Protein AF-A0A9N9KE98-F1 (afdb_monomer)

Organism: NCBI:txid1348616

Foldseek 3Di:
DCLVPLDDDPPPPVVPDDPFDWPDAQADPVNVVVSCVVSVVQQQWKFAQRTITGHDDPDPVVVVVVVVVVVVVCVVCVPFPFDWPAQQWADEDRIIGRHRTDTDGPPDDDADSNHDYDPDD

Radius of gyration: 15.86 Å; Cα contacts (8 Å, |Δi|>4): 163; chains: 1; bounding box: 31×33×40 Å

Nearest PDB structures (foldseek):
  3ot2-assembly1_B  TM=7.289E-01  e=9.518E-03  Trichormus variabilis ATCC 29413

Sequence (121 aa):
LWWIQGNIHPKAHWDEASLPYLLKSDVDWEKYTERTDFFNVHGNWEWIDGNVCVYELPLGPHGTCSRAIERLISSKDPEMMLVSLGDSRTRVGGRGKEADESFVPFDKPEINSNGREGPNS

Structure (mmCIF, N/CA/C/O backbone):
data_AF-A0A9N9KE98-F1
#
_entry.id   AF-A0A9N9KE98-F1
#
loop_
_atom_site.group_PDB
_atom_site.id
_atom_site.type_symbol
_atom_site.label_atom_id
_atom_site.label_alt_id
_atom_site.label_comp_id
_atom_site.label_asym_id
_atom_site.label_entity_id
_atom_site.label_seq_id
_atom_site.pdbx_PDB_ins_code
_atom_site.Cartn_x
_atom_site.Cartn_y
_atom_site.Cartn_z
_atom_site.occupancy
_atom_site.B_iso_or_equiv
_atom_site.auth_seq_id
_atom_site.auth_comp_id
_atom_site.auth_asym_id
_atom_site.auth_atom_id
_atom_site.pdbx_PDB_model_num
ATOM 1 N N . LEU A 1 1 ? -4.692 -4.358 13.871 1.00 74.31 1 LEU A N 1
ATOM 2 C CA . LEU A 1 1 ? -3.389 -4.280 14.580 1.00 74.31 1 LEU A CA 1
ATOM 3 C C . LEU A 1 1 ? -2.335 -3.587 13.725 1.00 74.31 1 LEU A C 1
ATOM 5 O O . LEU A 1 1 ? -1.811 -2.584 14.186 1.00 74.31 1 LEU A O 1
ATOM 9 N N . TRP A 1 2 ? -2.113 -4.013 12.476 1.00 85.25 2 TRP A N 1
ATOM 10 C CA . TRP A 1 2 ? -1.077 -3.438 11.604 1.00 85.25 2 TRP A CA 1
ATOM 11 C C . TRP A 1 2 ? -1.201 -1.921 11.387 1.00 85.25 2 TRP A C 1
ATOM 13 O O . TRP A 1 2 ? -0.244 -1.208 11.659 1.00 85.25 2 TRP A O 1
ATOM 23 N N . TRP A 1 3 ? -2.395 -1.397 11.074 1.00 86.88 3 TRP A N 1
ATOM 24 C CA . TRP A 1 3 ? -2.616 0.058 10.974 1.00 86.88 3 TRP A CA 1
ATOM 25 C C . TRP A 1 3 ? -2.136 0.833 12.213 1.00 86.88 3 TRP A C 1
ATOM 27 O O . TRP A 1 3 ? -1.630 1.939 12.086 1.00 86.88 3 TRP A O 1
ATOM 37 N N . ILE A 1 4 ? -2.308 0.270 13.416 1.00 86.50 4 ILE A N 1
ATOM 38 C CA . ILE A 1 4 ? -2.003 0.924 14.700 1.00 86.50 4 ILE A CA 1
ATOM 39 C C . ILE A 1 4 ? -0.537 0.730 15.106 1.00 86.50 4 ILE A C 1
ATOM 41 O O . ILE A 1 4 ? 0.035 1.623 15.719 1.00 86.50 4 ILE A O 1
ATOM 45 N N . GLN A 1 5 ? 0.042 -0.434 14.813 1.00 84.88 5 GLN A N 1
ATOM 46 C CA . GLN A 1 5 ? 1.344 -0.859 15.337 1.00 84.88 5 GLN A CA 1
ATOM 47 C C . GLN A 1 5 ? 2.473 -0.828 14.300 1.00 84.88 5 GLN A C 1
ATOM 49 O O . GLN A 1 5 ? 3.614 -1.101 14.663 1.00 84.88 5 GLN A O 1
ATOM 54 N N . GLY A 1 6 ? 2.165 -0.602 13.020 1.00 82.88 6 GLY A N 1
ATOM 55 C CA . GLY A 1 6 ? 3.135 -0.650 11.919 1.00 82.88 6 GLY A CA 1
ATOM 56 C C . GLY A 1 6 ? 3.642 -2.042 11.558 1.00 82.88 6 GLY A C 1
ATOM 57 O O . GLY A 1 6 ? 4.304 -2.204 10.546 1.00 82.88 6 GLY A O 1
ATOM 58 N N . ASN A 1 7 ? 3.288 -3.063 12.342 1.00 82.00 7 ASN A N 1
ATOM 59 C CA . ASN A 1 7 ? 3.803 -4.416 12.188 1.00 82.00 7 ASN A CA 1
ATOM 60 C C . ASN A 1 7 ? 2.684 -5.433 11.950 1.00 82.00 7 ASN A C 1
ATOM 62 O O . ASN A 1 7 ? 1.601 -5.360 12.547 1.00 82.00 7 ASN A O 1
ATOM 66 N N . ILE A 1 8 ? 2.990 -6.422 11.112 1.00 77.56 8 ILE A N 1
ATOM 67 C CA . ILE A 1 8 ? 2.171 -7.615 10.905 1.00 77.56 8 ILE A CA 1
ATOM 68 C C . ILE A 1 8 ? 2.155 -8.398 12.218 1.00 77.56 8 ILE A C 1
ATOM 70 O O . ILE A 1 8 ? 3.176 -8.906 12.676 1.00 77.56 8 ILE A O 1
ATOM 74 N N . HIS A 1 9 ? 0.995 -8.473 12.867 1.00 70.94 9 HIS A N 1
ATOM 75 C CA . HIS A 1 9 ? 0.898 -9.184 14.135 1.00 70.94 9 HIS A CA 1
ATOM 76 C C . HIS A 1 9 ? 0.972 -10.708 13.896 1.00 70.94 9 HIS A C 1
ATOM 78 O O . HIS A 1 9 ? 0.151 -11.209 13.133 1.00 70.94 9 HIS A O 1
ATOM 84 N N . PRO A 1 10 ? 1.842 -11.475 14.585 1.00 67.31 10 PRO A N 1
ATOM 85 C CA . PRO A 1 10 ? 2.007 -12.919 14.346 1.00 67.31 10 PRO A CA 1
ATOM 86 C C . PRO A 1 10 ? 0.757 -13.766 14.620 1.00 67.31 10 PRO A C 1
ATOM 88 O O . PRO A 1 10 ? 0.653 -14.891 14.157 1.00 67.31 10 PRO A O 1
ATOM 91 N N . LYS A 1 11 ? -0.181 -13.238 15.418 1.00 67.31 11 LYS A N 1
ATOM 92 C CA . LYS A 1 11 ? -1.482 -13.883 15.697 1.00 67.31 11 LYS A CA 1
ATOM 93 C C . LYS A 1 11 ? -2.600 -13.465 14.740 1.00 67.31 11 LYS A C 1
ATOM 95 O O . LYS A 1 11 ? -3.739 -13.866 14.936 1.00 67.31 11 LYS A O 1
ATOM 100 N N . ALA A 1 12 ? -2.321 -12.569 13.800 1.00 66.38 12 ALA A N 1
ATOM 101 C CA . ALA A 1 12 ? -3.251 -12.327 12.714 1.00 66.38 12 ALA A CA 1
ATOM 102 C C . ALA A 1 12 ? -2.970 -13.421 11.681 1.00 66.38 12 ALA A C 1
ATOM 104 O O . ALA A 1 12 ? -1.849 -13.529 11.194 1.00 66.38 12 ALA A O 1
ATOM 105 N N . HIS A 1 13 ? -3.961 -14.279 11.457 1.00 72.38 13 HIS A N 1
ATOM 106 C CA . HIS A 1 13 ? -3.928 -15.410 10.530 1.00 72.38 13 HIS A CA 1
ATOM 107 C C . HIS A 1 13 ? -3.894 -14.895 9.081 1.00 72.38 13 HIS A C 1
ATOM 109 O O . HIS A 1 13 ? -4.879 -14.956 8.352 1.00 72.38 13 HIS A O 1
ATOM 115 N N . TRP A 1 14 ? -2.788 -14.250 8.700 1.00 76.31 14 TRP A N 1
ATOM 116 C CA . TRP A 1 14 ? -2.615 -13.604 7.396 1.00 76.31 14 TRP A CA 1
ATOM 117 C C . TRP A 1 14 ? -2.533 -14.608 6.247 1.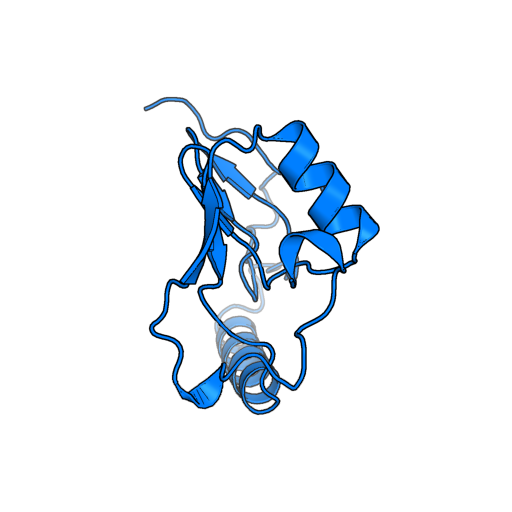00 76.31 14 TRP A C 1
ATOM 119 O O . TRP A 1 14 ? -2.865 -14.267 5.120 1.00 76.31 14 TRP A O 1
ATOM 129 N N . ASP A 1 15 ? -2.145 -15.841 6.549 1.00 73.25 15 ASP A N 1
ATOM 130 C CA . ASP A 1 15 ? -2.221 -17.003 5.668 1.00 73.25 15 ASP A CA 1
ATOM 131 C C . ASP A 1 15 ? -3.662 -17.381 5.287 1.00 73.25 15 ASP A C 1
ATOM 133 O O . ASP A 1 15 ? -3.885 -17.962 4.227 1.00 73.25 15 ASP A O 1
ATOM 137 N N . GLU A 1 16 ? -4.644 -16.999 6.106 1.00 76.56 16 GLU A N 1
ATOM 138 C CA . GLU A 1 16 ? -6.075 -17.213 5.858 1.00 76.56 16 GLU A CA 1
ATOM 139 C C . GLU A 1 16 ? -6.782 -15.945 5.334 1.00 76.56 16 GLU A C 1
ATOM 141 O O . GLU A 1 16 ? -7.970 -15.973 4.996 1.00 76.56 16 GLU A O 1
ATOM 146 N N . ALA A 1 17 ? -6.078 -14.810 5.270 1.00 76.44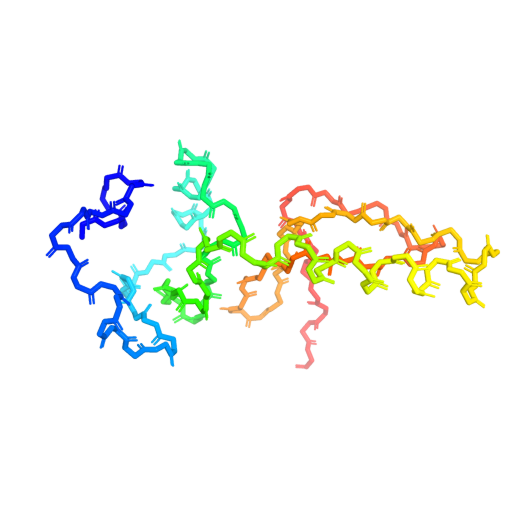 17 ALA A N 1
ATOM 147 C CA . ALA A 1 17 ? -6.663 -13.538 4.869 1.00 76.44 17 ALA A CA 1
ATOM 148 C C . ALA A 1 17 ? -6.958 -13.504 3.362 1.00 76.44 17 ALA A C 1
ATOM 150 O O . ALA A 1 17 ? -6.110 -13.806 2.525 1.00 76.44 17 ALA A O 1
ATOM 151 N N . SER A 1 18 ? -8.167 -13.067 3.003 1.00 81.19 18 SER A N 1
ATOM 152 C CA . SER A 1 18 ? -8.520 -12.778 1.609 1.00 81.19 18 SER A CA 1
ATOM 153 C C . SER A 1 18 ? -8.065 -11.366 1.235 1.00 81.19 18 SER A C 1
ATOM 155 O O . SER A 1 18 ? -8.405 -10.407 1.930 1.00 81.19 18 SER A O 1
ATOM 157 N N . LEU A 1 19 ? -7.305 -11.244 0.144 1.00 83.12 19 LEU A N 1
ATOM 158 C CA . LEU A 1 19 ? -6.832 -9.963 -0.387 1.00 83.12 19 LEU A CA 1
ATOM 159 C C . LEU A 1 19 ? -7.784 -9.438 -1.489 1.00 83.12 19 LEU A C 1
ATOM 161 O O . LEU A 1 19 ? -8.332 -10.249 -2.241 1.00 83.12 19 LEU A O 1
ATOM 165 N N . PRO A 1 20 ? -7.984 -8.109 -1.615 1.00 84.81 20 PRO A N 1
ATOM 166 C CA . PRO A 1 20 ? -7.407 -7.065 -0.771 1.00 84.81 20 PRO A CA 1
ATOM 167 C C . PRO A 1 20 ? -8.020 -7.027 0.633 1.00 84.81 20 PRO A C 1
ATOM 169 O O . PRO A 1 20 ? -9.239 -7.060 0.801 1.00 84.81 20 PRO A O 1
ATOM 172 N N . TYR A 1 21 ? -7.164 -6.921 1.648 1.00 86.88 21 TYR A N 1
ATOM 173 C CA . TYR A 1 21 ? -7.586 -6.861 3.043 1.00 86.88 21 TYR A CA 1
ATOM 174 C C . TYR A 1 21 ? -7.758 -5.406 3.482 1.00 86.88 21 TYR A C 1
ATOM 176 O O . TYR A 1 21 ? -6.800 -4.630 3.469 1.00 86.88 21 TYR A O 1
ATOM 184 N N . LEU A 1 22 ? -8.964 -5.034 3.918 1.00 89.50 22 LEU A N 1
ATOM 185 C CA . LEU A 1 22 ? -9.241 -3.699 4.448 1.00 89.50 22 LEU A CA 1
ATOM 186 C C . LEU A 1 22 ? -8.586 -3.522 5.828 1.00 89.50 22 LEU A C 1
ATOM 188 O O . LEU A 1 22 ? -9.014 -4.111 6.822 1.00 89.50 22 LEU A O 1
ATOM 192 N N . LEU A 1 23 ? -7.567 -2.667 5.910 1.00 88.94 23 LEU A N 1
ATOM 193 C CA . LEU A 1 23 ? -6.899 -2.319 7.167 1.00 88.94 23 LEU A CA 1
ATOM 194 C C . LEU A 1 23 ? -7.658 -1.261 7.958 1.00 88.94 23 LEU A C 1
ATOM 196 O O . LEU A 1 23 ? -7.723 -1.340 9.191 1.00 88.94 23 LEU A O 1
ATOM 200 N N . LYS A 1 24 ? -8.164 -0.236 7.264 1.00 92.44 24 LYS A N 1
ATOM 201 C CA . LYS A 1 24 ? -8.840 0.904 7.883 1.00 92.44 24 LYS A CA 1
ATOM 202 C C . LYS A 1 24 ? -9.675 1.681 6.859 1.00 92.44 24 LYS A C 1
ATOM 204 O O . LYS A 1 24 ? -9.198 1.922 5.761 1.00 92.44 24 LYS A O 1
ATOM 209 N N . SER A 1 25 ? -10.874 2.110 7.249 1.00 94.31 25 SER A N 1
ATOM 210 C CA . SER A 1 25 ? -11.704 3.074 6.512 1.00 94.31 25 SER A CA 1
ATOM 211 C C . SER A 1 25 ? -11.599 4.484 7.099 1.00 94.31 25 SER A C 1
ATOM 213 O O . SER A 1 25 ? -11.140 4.655 8.238 1.00 94.31 25 SER A O 1
ATOM 215 N N . ASP A 1 26 ? -12.087 5.466 6.340 1.00 93.75 26 ASP A N 1
ATOM 216 C CA . ASP A 1 26 ? -12.216 6.873 6.743 1.00 93.75 26 ASP A CA 1
ATOM 217 C C . ASP A 1 26 ? -10.863 7.506 7.099 1.00 93.75 26 ASP A C 1
ATOM 219 O O . ASP A 1 26 ? -10.680 8.151 8.136 1.00 93.75 26 ASP A O 1
ATOM 223 N N . VAL A 1 27 ? -9.877 7.248 6.243 1.00 92.62 27 VAL A N 1
ATOM 224 C CA . VAL A 1 27 ? -8.523 7.789 6.335 1.00 92.62 27 VAL A CA 1
ATOM 225 C C . VAL A 1 27 ? -8.350 8.806 5.220 1.00 92.62 27 VAL A C 1
ATOM 227 O O . VAL A 1 27 ? -8.448 8.459 4.045 1.00 92.62 27 VAL A O 1
ATOM 230 N N . ASP A 1 28 ? -8.096 10.059 5.577 1.00 91.94 28 ASP A N 1
ATOM 231 C CA . ASP A 1 28 ? -7.683 11.068 4.607 1.00 91.94 28 ASP A CA 1
ATOM 232 C C . ASP A 1 28 ? -6.260 10.801 4.087 1.00 91.94 28 ASP A C 1
ATOM 234 O O . ASP A 1 28 ? -5.488 10.018 4.648 1.00 91.94 28 ASP A O 1
ATOM 238 N N . TRP A 1 29 ? -5.925 11.450 2.976 1.00 86.50 29 TRP A N 1
ATOM 239 C CA . TRP A 1 29 ? -4.643 11.256 2.309 1.00 86.50 29 TRP A CA 1
ATOM 240 C C . TRP A 1 29 ? -3.444 11.617 3.193 1.00 86.50 29 TRP A C 1
ATOM 24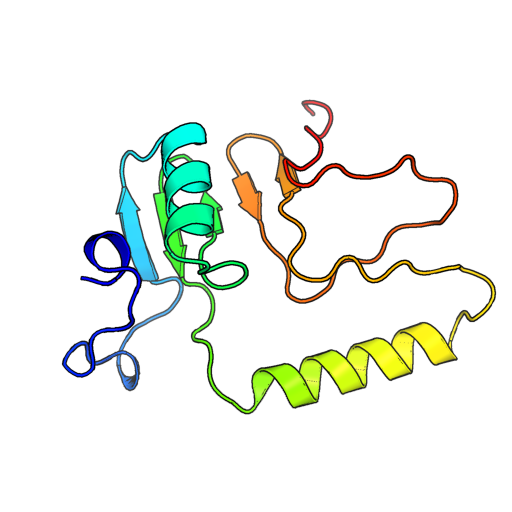2 O O . TRP A 1 29 ? -2.477 10.862 3.234 1.00 86.50 29 TRP A O 1
ATOM 252 N N . GLU A 1 30 ? -3.504 12.734 3.920 1.00 90.50 30 GLU A N 1
ATOM 253 C CA . GLU A 1 30 ? -2.385 13.208 4.744 1.00 90.50 30 GLU A CA 1
ATOM 254 C C . GLU A 1 30 ? -2.060 12.194 5.842 1.00 90.50 30 GLU A C 1
ATOM 256 O O . GLU A 1 30 ? -0.924 11.734 5.966 1.00 90.50 30 GLU A O 1
ATOM 261 N N . LYS A 1 31 ? -3.082 11.724 6.555 1.00 92.44 31 LYS A N 1
ATOM 262 C CA . LYS A 1 31 ? -2.945 10.714 7.602 1.00 92.44 31 LYS A CA 1
ATOM 263 C C . LYS A 1 31 ? -2.477 9.366 7.074 1.00 92.44 31 LYS A C 1
ATOM 265 O O . LYS A 1 31 ? -1.773 8.646 7.786 1.00 92.44 31 LYS A O 1
ATOM 270 N N . TYR A 1 32 ? -2.897 8.996 5.865 1.00 90.56 32 TYR A N 1
ATOM 271 C CA . TYR A 1 32 ? -2.342 7.834 5.183 1.00 90.56 32 TYR A CA 1
ATOM 272 C C . TYR A 1 32 ? -0.835 8.021 4.989 1.00 90.56 32 TYR A C 1
ATOM 274 O O . TYR A 1 32 ? -0.080 7.207 5.519 1.00 90.56 32 TYR A O 1
ATOM 282 N N . THR A 1 33 ? -0.415 9.122 4.348 1.00 87.75 33 THR A N 1
ATOM 283 C CA . THR A 1 33 ? 0.998 9.396 4.040 1.00 87.75 33 THR A CA 1
ATOM 284 C C . THR A 1 33 ? 1.880 9.451 5.283 1.00 87.75 33 THR A C 1
ATOM 286 O O . THR A 1 33 ? 2.898 8.764 5.342 1.00 87.75 33 THR A O 1
ATOM 289 N N . GLU A 1 34 ? 1.450 10.173 6.321 1.00 91.62 34 GLU A N 1
ATOM 290 C CA . GLU A 1 34 ? 2.176 10.271 7.587 1.00 91.62 34 GLU A CA 1
ATOM 291 C C . GLU A 1 34 ? 2.394 8.897 8.221 1.00 91.62 34 GLU A C 1
ATOM 293 O O . GLU A 1 34 ? 3.469 8.620 8.750 1.00 91.62 34 GLU A O 1
ATOM 298 N N . ARG A 1 35 ? 1.388 8.013 8.179 1.00 90.25 35 ARG A N 1
ATOM 299 C CA . ARG A 1 35 ? 1.509 6.682 8.783 1.00 90.25 35 ARG A CA 1
ATOM 300 C C . ARG A 1 35 ? 2.357 5.729 7.972 1.00 90.25 35 ARG A C 1
ATOM 302 O O . ARG A 1 35 ? 3.110 4.966 8.577 1.00 90.25 35 ARG A O 1
ATOM 309 N N . THR A 1 36 ? 2.215 5.735 6.652 1.00 86.94 36 THR A N 1
ATOM 310 C CA . THR A 1 36 ? 3.056 4.914 5.778 1.00 86.94 36 THR A CA 1
ATOM 311 C C . THR A 1 36 ? 4.528 5.269 5.953 1.00 86.94 36 THR A C 1
ATOM 313 O O . THR A 1 36 ? 5.342 4.361 6.108 1.00 86.94 36 THR A O 1
ATOM 316 N N . ASP A 1 37 ? 4.837 6.564 6.070 1.00 87.00 37 ASP A N 1
ATOM 317 C CA . ASP A 1 37 ? 6.199 7.059 6.283 1.00 87.00 37 ASP A CA 1
ATOM 318 C C . ASP A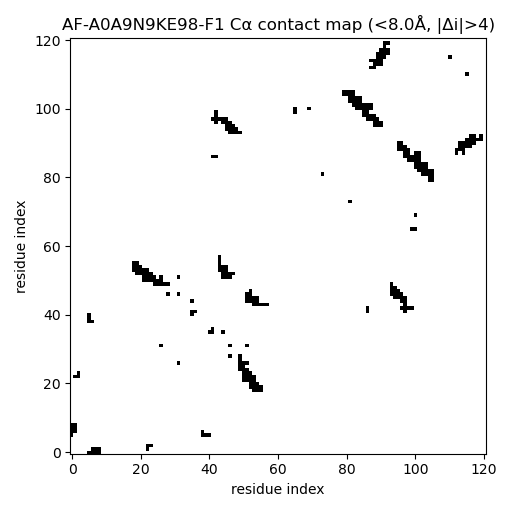 1 37 ? 6.682 6.739 7.707 1.00 87.00 37 ASP A C 1
ATOM 320 O O . ASP A 1 37 ? 7.779 6.219 7.900 1.00 87.00 37 ASP A O 1
ATOM 324 N N . PHE A 1 38 ? 5.841 6.975 8.724 1.00 89.00 38 PHE A N 1
ATOM 325 C CA . PHE A 1 38 ? 6.178 6.719 10.129 1.00 89.00 38 PHE A CA 1
ATOM 326 C C . PHE A 1 38 ? 6.502 5.246 10.404 1.00 89.00 38 PHE A C 1
ATOM 328 O O . PHE A 1 38 ? 7.419 4.943 11.167 1.00 89.00 38 PHE A O 1
ATOM 335 N N . PHE A 1 39 ? 5.744 4.326 9.806 1.00 85.75 39 PHE A N 1
ATOM 336 C CA . PHE A 1 39 ? 5.958 2.892 9.983 1.00 85.75 39 PHE A CA 1
ATOM 337 C C . PHE A 1 39 ? 6.889 2.274 8.937 1.00 85.75 39 PHE A C 1
ATOM 339 O O . PHE A 1 39 ? 7.223 1.099 9.075 1.00 85.75 39 PHE A O 1
ATOM 346 N N . ASN A 1 40 ? 7.321 3.041 7.930 1.00 84.31 40 ASN A N 1
ATOM 347 C CA . ASN A 1 40 ? 8.116 2.562 6.799 1.00 84.31 40 ASN A CA 1
ATOM 348 C C . ASN A 1 40 ? 7.509 1.300 6.152 1.00 84.31 40 ASN A C 1
ATOM 350 O O . ASN A 1 40 ? 8.187 0.300 5.927 1.00 84.31 40 ASN A O 1
ATOM 354 N N . VAL A 1 41 ? 6.197 1.337 5.906 1.00 80.38 41 VAL A N 1
ATOM 355 C CA . VAL A 1 41 ? 5.415 0.226 5.323 1.00 80.38 41 VAL A CA 1
ATOM 356 C C . VAL A 1 41 ? 5.142 0.446 3.837 1.00 80.38 41 VAL A C 1
ATOM 358 O O . VAL A 1 41 ? 4.134 -0.030 3.313 1.00 80.38 41 VAL A O 1
ATOM 361 N N . HIS A 1 42 ? 6.031 1.178 3.167 1.00 79.50 42 HIS A N 1
ATOM 362 C CA . HIS A 1 42 ? 5.889 1.466 1.748 1.00 79.50 42 HIS A CA 1
ATOM 363 C C . HIS A 1 42 ? 5.767 0.180 0.917 1.00 79.50 42 HIS A C 1
ATOM 365 O O . HIS A 1 42 ? 6.278 -0.867 1.325 1.00 79.50 42 HIS A O 1
ATOM 371 N N . GLY A 1 43 ? 4.999 0.235 -0.170 1.00 76.50 43 GLY A N 1
ATOM 372 C CA . GLY A 1 43 ? 4.709 -0.900 -1.057 1.00 76.50 43 GLY A CA 1
ATOM 373 C C . GLY A 1 43 ? 3.729 -1.933 -0.481 1.00 76.50 43 GLY A C 1
ATOM 374 O O . GLY A 1 43 ? 3.215 -2.778 -1.203 1.00 76.50 43 GLY A O 1
ATOM 375 N N . ASN A 1 44 ? 3.402 -1.869 0.816 1.00 81.12 44 ASN A N 1
ATOM 376 C CA . ASN A 1 44 ? 2.514 -2.850 1.455 1.00 81.12 44 ASN A CA 1
ATOM 377 C C . ASN A 1 44 ? 1.066 -2.365 1.575 1.00 81.12 44 ASN A C 1
ATOM 379 O O . ASN A 1 44 ? 0.140 -3.175 1.688 1.00 81.12 44 ASN A O 1
ATOM 383 N N . TRP A 1 45 ? 0.860 -1.048 1.639 1.00 88.62 45 TRP A N 1
ATOM 384 C CA . TRP A 1 45 ? -0.459 -0.437 1.787 1.00 88.62 45 TRP A CA 1
ATOM 385 C C . TRP A 1 45 ? -0.808 0.347 0.523 1.00 88.62 45 TRP A C 1
ATOM 387 O O . TRP A 1 45 ? 0.027 1.046 -0.038 1.00 88.62 45 TRP A O 1
ATOM 397 N N . GLU A 1 46 ? -2.068 0.264 0.105 1.00 88.38 46 GLU A N 1
ATOM 398 C CA . GLU A 1 46 ? -2.648 1.148 -0.904 1.00 88.38 46 GLU A CA 1
ATOM 399 C C . GLU A 1 46 ? -3.785 1.968 -0.292 1.00 88.38 46 GLU A C 1
ATOM 401 O O . GLU A 1 46 ? -4.512 1.490 0.585 1.00 88.38 46 GLU A O 1
ATOM 406 N N . TRP A 1 47 ? -3.965 3.195 -0.783 1.00 90.12 47 TRP A N 1
ATOM 407 C CA . TRP A 1 47 ? -5.065 4.071 -0.387 1.00 90.12 47 TRP A CA 1
ATOM 408 C C . TRP A 1 47 ? -6.071 4.219 -1.527 1.00 90.12 47 TRP A C 1
ATOM 410 O O . TRP A 1 47 ? -5.720 4.660 -2.619 1.00 90.12 47 TRP A O 1
ATOM 420 N N . ILE A 1 48 ? -7.326 3.848 -1.294 1.00 88.94 48 ILE A N 1
ATOM 421 C CA . ILE A 1 48 ? -8.389 3.853 -2.304 1.00 88.94 48 ILE A CA 1
ATOM 422 C C . ILE A 1 48 ? -9.654 4.429 -1.684 1.00 88.94 48 ILE A C 1
ATOM 424 O O . ILE A 1 48 ? -10.270 3.807 -0.819 1.00 88.94 48 ILE A O 1
ATOM 428 N N . ASP A 1 49 ? -10.046 5.614 -2.142 1.00 88.75 49 ASP A N 1
ATOM 429 C CA . ASP A 1 49 ? -11.299 6.285 -1.789 1.00 88.75 49 ASP A CA 1
ATOM 430 C C . ASP A 1 49 ? -11.523 6.369 -0.267 1.00 88.75 49 ASP A C 1
ATOM 432 O O . ASP A 1 49 ? -12.599 6.072 0.250 1.00 88.75 49 ASP A O 1
ATOM 436 N N . GLY A 1 50 ? -10.474 6.741 0.474 1.00 90.12 50 GLY A N 1
ATOM 437 C CA . GLY A 1 50 ? -10.515 6.850 1.936 1.00 90.12 50 GLY A CA 1
ATOM 438 C C . GLY A 1 50 ? -10.249 5.543 2.693 1.00 90.12 50 GLY A C 1
ATOM 439 O O . GLY A 1 50 ? -10.233 5.544 3.925 1.00 90.12 50 GLY A O 1
ATOM 440 N N . ASN A 1 51 ? -10.022 4.435 1.986 1.00 92.69 51 ASN A N 1
ATOM 441 C CA . ASN A 1 51 ? -9.713 3.135 2.571 1.00 92.69 51 ASN A CA 1
ATOM 442 C C . ASN A 1 51 ? -8.237 2.787 2.414 1.00 92.69 51 ASN A C 1
ATOM 444 O O . ASN A 1 51 ? -7.651 3.000 1.360 1.00 92.69 51 ASN A O 1
ATOM 448 N N . VAL A 1 52 ? -7.656 2.196 3.452 1.00 90.25 52 VAL A N 1
ATOM 449 C CA . VAL A 1 52 ? -6.310 1.622 3.435 1.00 90.25 52 VAL A CA 1
ATOM 450 C C . VAL A 1 52 ? -6.438 0.114 3.286 1.00 90.25 52 VAL A C 1
ATOM 452 O O . VAL A 1 52 ? -7.058 -0.540 4.132 1.00 90.25 52 VAL A O 1
ATOM 455 N N . CYS A 1 53 ? -5.844 -0.433 2.234 1.00 89.50 53 CYS A N 1
ATOM 456 C CA . CYS A 1 53 ? -5.940 -1.838 1.861 1.00 89.50 53 CYS A CA 1
ATOM 457 C C . CYS A 1 53 ? -4.550 -2.469 1.736 1.00 89.50 53 CYS A C 1
ATOM 459 O O . CYS A 1 53 ? -3.600 -1.808 1.330 1.00 89.50 53 CYS A O 1
ATOM 461 N N . VAL A 1 54 ? -4.448 -3.760 2.045 1.00 87.38 54 VAL A N 1
ATOM 462 C CA . VAL A 1 54 ? -3.274 -4.590 1.729 1.00 87.38 54 V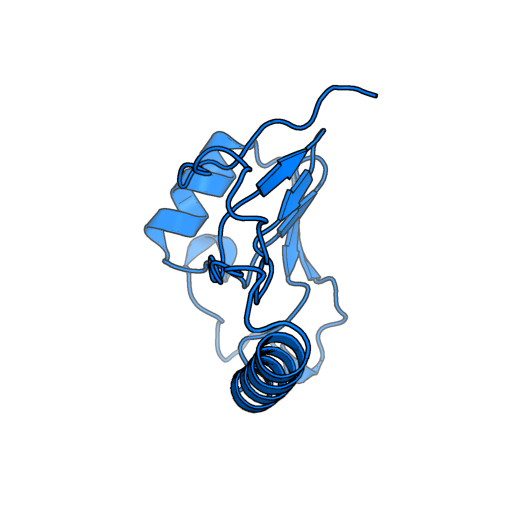AL A CA 1
ATOM 463 C C . VAL A 1 54 ? -3.620 -5.429 0.515 1.00 87.38 54 VAL A C 1
ATOM 465 O O . VAL A 1 54 ? -4.600 -6.173 0.557 1.00 87.38 54 VAL A O 1
ATOM 468 N N . TYR A 1 55 ? -2.830 -5.306 -0.545 1.00 76.62 55 TYR A N 1
ATOM 469 C CA . TYR A 1 55 ? -2.983 -6.098 -1.770 1.00 76.62 55 TYR A CA 1
ATOM 470 C C . TYR A 1 55 ? -1.998 -7.256 -1.849 1.00 76.62 55 TYR A C 1
ATOM 472 O O . TYR A 1 55 ? -2.304 -8.264 -2.479 1.00 76.62 55 TYR A O 1
ATOM 480 N N . GLU A 1 56 ? -0.866 -7.132 -1.164 1.00 76.44 56 GLU A N 1
ATOM 481 C CA . GLU A 1 56 ? 0.162 -8.152 -1.081 1.00 76.44 56 GLU A CA 1
ATOM 482 C C . GLU A 1 56 ? 0.797 -8.133 0.312 1.00 76.44 56 GLU A C 1
ATOM 484 O O . GLU A 1 56 ? 0.921 -7.090 0.953 1.00 76.44 56 GLU A O 1
ATOM 489 N N . LEU A 1 57 ? 1.149 -9.316 0.810 1.00 75.56 57 LEU A N 1
ATOM 490 C CA . LEU A 1 57 ? 1.938 -9.456 2.026 1.00 75.56 57 LEU A CA 1
ATOM 491 C C . LEU A 1 57 ? 3.420 -9.500 1.636 1.00 75.56 57 LEU A C 1
ATOM 493 O O . LEU A 1 57 ? 3.738 -10.165 0.652 1.00 75.56 57 LEU A O 1
ATOM 497 N N . PRO A 1 58 ? 4.331 -8.903 2.425 1.00 64.44 58 PRO A N 1
ATOM 498 C CA . PRO A 1 58 ? 5.770 -8.910 2.162 1.00 64.44 58 PRO A CA 1
ATOM 499 C C . PRO A 1 58 ? 6.361 -10.305 2.418 1.00 64.44 58 PRO A C 1
ATOM 501 O O . PRO A 1 58 ? 7.060 -10.556 3.403 1.00 64.44 58 PRO A O 1
ATOM 504 N N . LEU A 1 59 ? 6.027 -11.259 1.554 1.00 67.06 59 LEU A N 1
ATOM 505 C CA . LEU A 1 59 ? 6.503 -12.632 1.590 1.00 67.06 59 LEU A CA 1
ATOM 506 C C . LEU A 1 59 ? 7.732 -12.756 0.680 1.00 67.06 59 LEU A C 1
ATOM 508 O O . LEU A 1 59 ? 7.777 -12.232 -0.429 1.00 67.06 59 LEU A O 1
ATOM 512 N N . GLY A 1 60 ? 8.743 -13.492 1.149 1.00 61.91 60 GLY A N 1
ATOM 513 C CA . GLY A 1 60 ? 10.077 -13.559 0.533 1.00 61.91 60 GLY A CA 1
ATOM 514 C C . GLY A 1 60 ? 10.194 -13.891 -0.973 1.00 61.91 60 GLY A C 1
ATOM 515 O O . GLY A 1 60 ? 11.190 -13.467 -1.561 1.00 61.91 60 GLY A O 1
ATOM 516 N N . PRO A 1 61 ? 9.265 -14.612 -1.640 1.00 63.78 61 PRO A N 1
ATOM 517 C CA . PRO A 1 61 ? 9.391 -14.899 -3.075 1.00 63.78 61 PRO A CA 1
ATOM 518 C C . PRO A 1 61 ? 9.280 -13.663 -3.981 1.00 63.78 61 PRO A C 1
ATOM 520 O O . PRO A 1 61 ? 9.869 -13.652 -5.064 1.00 63.78 61 PRO A O 1
ATOM 523 N N . HIS A 1 62 ? 8.556 -12.632 -3.537 1.00 67.25 62 HIS A N 1
ATOM 524 C CA . HIS A 1 62 ? 8.175 -11.463 -4.335 1.00 67.25 62 HIS A CA 1
ATOM 525 C C . HIS A 1 62 ? 9.381 -10.720 -4.927 1.00 67.25 62 HIS A C 1
ATOM 527 O O . HIS A 1 62 ? 9.506 -10.611 -6.147 1.00 67.25 62 HIS A O 1
ATOM 533 N N . GLY A 1 63 ? 10.37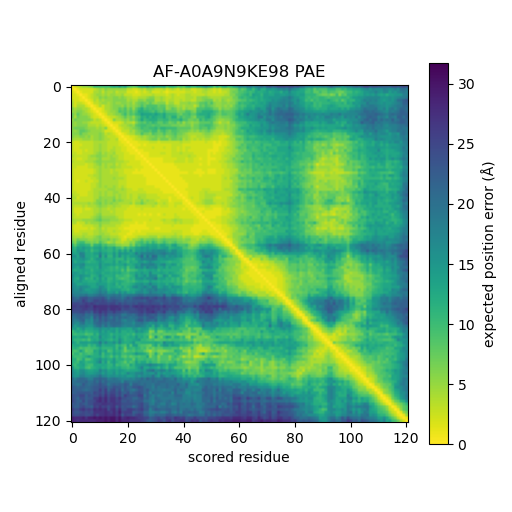0 -10.375 -4.098 1.00 63.75 63 GLY A N 1
ATOM 534 C CA . GLY A 1 63 ? 11.559 -9.648 -4.556 1.00 63.75 63 GLY A CA 1
ATOM 535 C C . GLY A 1 63 ? 12.425 -10.406 -5.573 1.00 63.75 63 GLY A C 1
ATOM 536 O O . GLY A 1 63 ? 13.186 -9.793 -6.321 1.00 63.75 63 GLY A O 1
ATOM 537 N N . THR A 1 64 ? 12.320 -11.739 -5.650 1.00 69.12 64 THR A N 1
ATOM 538 C CA . THR A 1 64 ? 13.028 -12.512 -6.689 1.00 69.12 64 THR A CA 1
ATOM 539 C C . THR A 1 64 ? 12.331 -12.380 -8.042 1.00 69.12 64 THR A C 1
ATOM 541 O O . THR A 1 64 ? 13.002 -12.265 -9.069 1.00 69.12 64 THR A O 1
ATOM 544 N N . CYS A 1 65 ? 10.997 -12.367 -8.046 1.00 68.00 65 CYS A N 1
ATOM 545 C CA . CYS A 1 65 ? 10.192 -12.193 -9.249 1.00 68.00 65 CYS A CA 1
ATOM 546 C C . CYS A 1 65 ? 10.310 -10.770 -9.808 1.00 68.00 65 CYS A C 1
ATOM 548 O O . CYS A 1 65 ? 10.579 -10.630 -11.002 1.00 68.00 65 CYS A O 1
ATOM 550 N N . SER A 1 66 ? 10.214 -9.738 -8.963 1.00 68.44 66 SER A N 1
ATOM 551 C CA . SER A 1 66 ? 10.309 -8.334 -9.396 1.00 68.44 66 SER A CA 1
ATOM 552 C C . SER A 1 66 ? 11.644 -8.049 -10.093 1.00 68.44 66 SER A C 1
ATOM 554 O O . SER A 1 66 ? 11.662 -7.622 -11.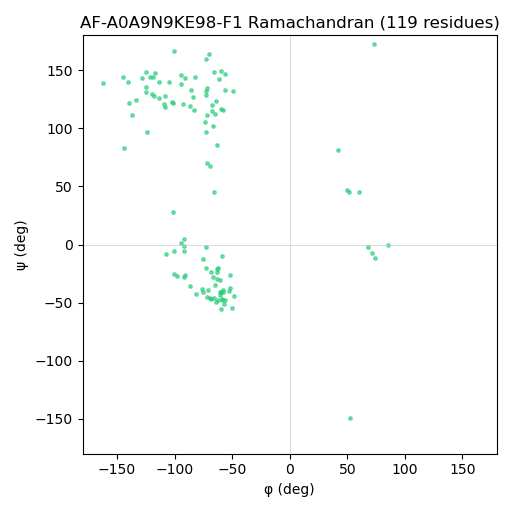246 1.00 68.44 66 SER A O 1
ATOM 556 N N . ARG A 1 67 ? 12.767 -8.483 -9.499 1.00 69.12 67 ARG A N 1
ATOM 557 C CA . ARG A 1 67 ? 14.107 -8.329 -10.106 1.00 69.12 67 ARG A CA 1
ATOM 558 C C . ARG A 1 67 ? 14.285 -9.086 -11.421 1.00 69.12 67 ARG A C 1
ATOM 560 O O . ARG A 1 67 ? 15.111 -8.708 -12.251 1.00 69.12 67 ARG A O 1
ATOM 567 N N . ALA A 1 68 ? 13.588 -10.206 -11.611 1.00 76.62 68 ALA A N 1
ATOM 568 C CA . ALA A 1 68 ? 13.652 -10.942 -12.871 1.00 76.62 68 ALA A CA 1
ATOM 569 C C . ALA A 1 68 ? 12.933 -10.181 -13.996 1.00 76.62 68 ALA A C 1
ATOM 571 O O . ALA A 1 68 ? 13.429 -10.148 -15.124 1.00 76.62 68 ALA A O 1
ATOM 572 N N . ILE A 1 69 ? 11.801 -9.548 -13.675 1.00 76.00 69 ILE A N 1
ATOM 573 C CA . ILE A 1 69 ? 11.028 -8.713 -14.599 1.00 76.00 69 ILE A CA 1
ATOM 574 C C . ILE A 1 69 ? 11.808 -7.440 -14.943 1.00 76.00 69 ILE A C 1
ATOM 576 O O . ILE A 1 69 ? 11.972 -7.150 -16.127 1.00 76.00 69 ILE A O 1
ATOM 580 N N . GLU A 1 70 ? 12.365 -6.751 -13.942 1.00 73.31 70 GLU A N 1
ATOM 581 C CA . GLU A 1 70 ? 13.230 -5.574 -14.111 1.00 73.31 70 GLU A CA 1
ATOM 582 C C . GLU A 1 70 ? 14.343 -5.852 -15.130 1.00 73.31 70 GLU A C 1
ATOM 584 O O . GLU A 1 70 ? 14.444 -5.193 -16.165 1.00 73.31 70 GLU A O 1
ATOM 589 N N . ARG A 1 71 ? 15.119 -6.921 -14.904 1.00 74.88 71 ARG A N 1
ATOM 590 C CA . ARG A 1 71 ? 16.216 -7.326 -15.797 1.00 74.88 71 ARG A CA 1
ATOM 591 C C . ARG A 1 71 ? 15.754 -7.588 -17.225 1.00 74.88 71 ARG A C 1
ATOM 593 O O . ARG A 1 71 ? 16.480 -7.267 -18.167 1.00 74.88 71 ARG A O 1
ATOM 600 N N . LEU A 1 72 ? 14.582 -8.200 -17.396 1.00 80.19 72 LEU A N 1
ATOM 601 C CA . LEU A 1 72 ? 14.036 -8.482 -18.718 1.00 80.19 72 LEU A CA 1
ATOM 602 C C . LEU A 1 72 ? 13.696 -7.179 -19.449 1.00 80.19 72 LEU A C 1
ATOM 604 O O . LEU A 1 72 ? 14.074 -7.026 -20.610 1.00 80.19 72 LEU A O 1
ATOM 608 N N . ILE A 1 73 ? 13.028 -6.245 -18.770 1.00 74.12 73 ILE A N 1
ATOM 609 C CA . ILE A 1 73 ? 12.625 -4.955 -19.337 1.00 74.12 73 ILE A CA 1
ATOM 610 C C . ILE A 1 73 ? 13.867 -4.131 -19.700 1.00 74.12 73 ILE A C 1
ATOM 612 O O . ILE A 1 73 ? 14.001 -3.727 -20.855 1.00 74.12 73 ILE A O 1
ATOM 616 N N . SER A 1 74 ? 14.836 -3.993 -18.787 1.00 68.50 74 SER A N 1
ATOM 617 C CA . SER A 1 74 ? 16.089 -3.267 -19.052 1.00 68.50 74 SER A CA 1
ATOM 618 C C . SER A 1 74 ? 16.902 -3.870 -20.203 1.00 68.50 74 SER A C 1
ATOM 620 O O . SER A 1 74 ? 17.591 -3.150 -20.918 1.00 68.50 74 SER A O 1
ATOM 622 N N . SER A 1 75 ? 16.828 -5.189 -20.420 1.00 74.50 75 SER A N 1
ATOM 623 C CA . SER A 1 75 ? 17.539 -5.844 -21.530 1.00 74.50 75 SER A CA 1
ATOM 624 C C . SER A 1 75 ? 16.934 -5.566 -22.912 1.00 74.50 75 SER A C 1
ATOM 626 O O . SER A 1 75 ? 17.606 -5.771 -23.924 1.00 74.50 75 SER A O 1
ATOM 628 N N . LYS A 1 76 ? 15.660 -5.157 -22.971 1.00 75.81 76 LYS A N 1
ATOM 629 C CA . LYS A 1 76 ? 14.915 -4.968 -24.223 1.00 75.81 76 LYS A CA 1
ATOM 630 C C . LYS A 1 76 ? 15.011 -3.556 -24.777 1.00 75.81 76 LYS A C 1
ATOM 632 O O . LYS A 1 76 ? 14.902 -3.407 -25.991 1.00 75.81 76 LYS A O 1
ATOM 637 N N . ASP A 1 77 ? 15.233 -2.568 -23.921 1.00 67.88 77 ASP A N 1
ATOM 638 C CA . ASP A 1 77 ? 15.386 -1.175 -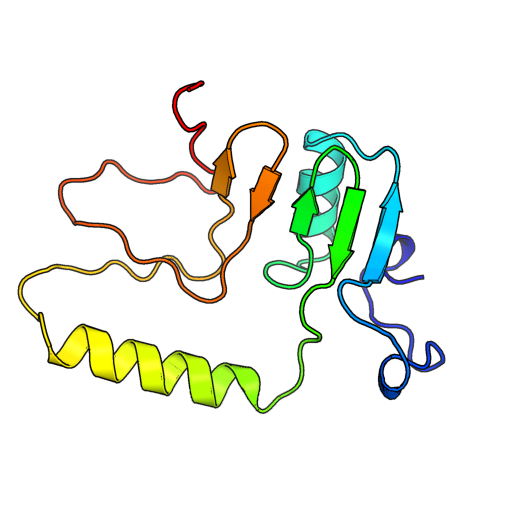24.327 1.00 67.88 77 ASP A CA 1
ATOM 639 C C . ASP A 1 77 ? 16.433 -0.472 -23.443 1.00 67.88 77 ASP A C 1
ATOM 641 O O . ASP A 1 77 ? 16.088 0.148 -22.439 1.00 67.88 77 ASP A O 1
ATOM 645 N N . PRO A 1 78 ? 17.731 -0.624 -23.763 1.00 60.00 78 PRO A N 1
ATOM 646 C CA . PRO A 1 78 ? 18.813 0.006 -23.010 1.00 60.00 78 PRO A CA 1
ATOM 647 C C . PRO A 1 78 ? 18.957 1.515 -23.285 1.00 60.00 78 PRO A C 1
ATOM 649 O O . PRO A 1 78 ? 19.695 2.180 -22.558 1.00 60.00 78 PRO A O 1
ATOM 652 N N . GLU A 1 79 ? 18.301 2.052 -24.327 1.00 55.09 79 GLU A N 1
ATOM 653 C CA . GLU A 1 79 ? 18.344 3.479 -24.692 1.00 55.09 79 GLU A CA 1
ATOM 654 C C . GLU A 1 79 ? 17.213 4.290 -24.039 1.00 55.09 79 GLU A C 1
ATOM 656 O O . GLU A 1 79 ? 17.415 5.467 -23.727 1.00 55.09 79 GLU A O 1
ATOM 661 N N . MET A 1 80 ? 16.060 3.680 -23.731 1.00 54.81 80 MET A N 1
ATOM 662 C CA . MET A 1 80 ? 15.177 4.223 -22.698 1.00 54.81 80 MET A CA 1
ATOM 663 C C . MET A 1 80 ? 15.886 4.109 -21.347 1.00 54.81 80 MET A C 1
ATOM 665 O O . MET A 1 80 ? 15.902 3.047 -20.727 1.00 54.81 80 MET A O 1
ATOM 669 N N . MET A 1 81 ? 16.438 5.217 -20.846 1.00 53.66 81 MET A N 1
ATOM 670 C CA . MET A 1 81 ? 16.789 5.334 -19.428 1.00 53.66 81 MET A CA 1
ATOM 671 C C . MET A 1 81 ? 15.513 5.231 -18.587 1.00 53.66 81 MET A C 1
ATOM 673 O O . MET A 1 81 ? 14.864 6.218 -18.244 1.00 53.66 81 MET A O 1
ATOM 677 N N . LEU A 1 82 ? 15.151 3.990 -18.295 1.00 55.59 82 LEU A N 1
ATOM 678 C CA . LEU A 1 82 ? 14.141 3.576 -17.348 1.00 55.59 82 LEU A CA 1
ATOM 679 C C . LEU A 1 82 ? 14.714 3.814 -15.956 1.00 55.59 82 LEU A C 1
ATOM 681 O O . LEU A 1 82 ? 15.487 3.008 -15.442 1.00 55.59 82 LEU A O 1
ATOM 685 N N . VAL A 1 83 ? 14.365 4.946 -15.352 1.00 56.94 83 VAL A N 1
ATOM 686 C CA . VAL A 1 83 ? 14.638 5.149 -13.930 1.00 56.94 83 VAL A CA 1
ATOM 687 C C . VAL A 1 83 ? 13.640 4.275 -13.177 1.00 56.94 83 VAL A C 1
ATOM 689 O O . VAL A 1 83 ? 12.450 4.591 -13.152 1.00 56.94 83 VAL A O 1
ATOM 692 N N . SER A 1 84 ? 14.111 3.151 -12.626 1.00 56.81 84 SER A N 1
ATOM 693 C CA . SER A 1 84 ? 13.328 2.390 -11.651 1.00 56.81 84 SER A CA 1
ATOM 694 C C . SER A 1 84 ? 13.213 3.250 -10.399 1.00 56.81 84 SER A C 1
ATOM 696 O O . SER A 1 84 ? 14.213 3.614 -9.777 1.00 56.81 84 SER A O 1
ATOM 698 N N . LEU A 1 85 ? 11.987 3.654 -10.086 1.00 55.94 85 LEU A N 1
ATOM 699 C CA . LEU A 1 85 ? 11.697 4.541 -8.962 1.00 55.94 85 LEU A CA 1
ATOM 700 C C . LEU A 1 85 ? 11.378 3.773 -7.664 1.00 55.94 85 LEU A C 1
ATOM 702 O O . LEU A 1 85 ? 11.033 4.405 -6.664 1.00 55.94 85 LEU A O 1
ATOM 706 N N . GLY A 1 86 ? 11.486 2.437 -7.671 1.00 58.91 86 GLY A N 1
ATOM 707 C CA . GLY A 1 86 ? 11.029 1.576 -6.571 1.00 58.91 86 GLY A CA 1
ATOM 708 C C . GLY A 1 86 ? 9.569 1.857 -6.192 1.00 58.91 86 GLY A C 1
ATOM 709 O O . GLY A 1 86 ? 8.802 2.318 -7.044 1.00 58.91 86 GLY A O 1
ATOM 710 N N . ASP A 1 87 ? 9.233 1.669 -4.910 1.00 61.72 87 ASP A N 1
ATOM 711 C CA . ASP A 1 87 ? 7.929 1.948 -4.270 1.00 61.72 87 ASP A CA 1
ATOM 712 C C . ASP A 1 87 ? 7.570 3.450 -4.223 1.00 61.72 87 ASP A C 1
ATOM 714 O O . ASP A 1 87 ? 7.146 4.006 -3.206 1.00 61.72 87 ASP A O 1
ATOM 718 N N . SER A 1 88 ? 7.768 4.164 -5.327 1.00 64.19 88 SER A N 1
ATOM 719 C CA . SER A 1 88 ? 7.422 5.570 -5.434 1.00 64.19 88 SER A CA 1
ATOM 720 C C . SER A 1 88 ? 5.912 5.755 -5.381 1.00 64.19 88 SER A C 1
ATOM 722 O O . SER A 1 88 ? 5.155 5.272 -6.227 1.00 64.19 88 SER A O 1
ATOM 724 N N . ARG A 1 89 ? 5.477 6.517 -4.378 1.00 72.00 89 ARG A N 1
ATOM 725 C CA . ARG A 1 89 ? 4.079 6.866 -4.147 1.00 72.00 89 ARG A CA 1
ATOM 726 C C . ARG A 1 89 ? 3.541 7.716 -5.292 1.00 72.00 89 ARG A C 1
ATOM 728 O O . ARG A 1 89 ? 4.054 8.788 -5.592 1.00 72.00 89 ARG A O 1
ATOM 735 N N . THR A 1 90 ? 2.460 7.261 -5.913 1.00 71.00 90 THR A N 1
ATOM 736 C CA . THR A 1 90 ? 1.715 7.977 -6.957 1.00 71.00 90 THR A CA 1
ATOM 737 C C . THR A 1 90 ? 0.284 8.226 -6.494 1.00 71.00 90 THR A C 1
ATOM 739 O O . THR A 1 90 ? -0.289 7.393 -5.795 1.00 71.00 90 THR A O 1
ATOM 742 N N . ARG A 1 91 ? -0.315 9.370 -6.860 1.00 74.25 91 ARG A N 1
ATOM 743 C CA . ARG A 1 91 ? -1.703 9.701 -6.499 1.00 74.25 91 ARG A CA 1
ATOM 744 C C . ARG A 1 91 ? -2.489 10.238 -7.687 1.00 74.25 91 ARG A C 1
ATOM 746 O O . ARG A 1 91 ? -2.142 11.265 -8.253 1.00 74.25 91 ARG A O 1
ATOM 753 N N . VAL A 1 92 ? -3.614 9.609 -8.010 1.00 73.25 92 VAL A N 1
ATOM 754 C CA . VAL A 1 92 ? -4.558 10.094 -9.027 1.00 73.25 92 VAL A CA 1
ATOM 755 C C . VAL A 1 92 ? -5.978 9.874 -8.526 1.00 73.25 92 VAL A C 1
ATOM 757 O O . VAL A 1 92 ? -6.346 8.737 -8.258 1.00 73.25 92 VAL A O 1
ATOM 760 N N . GLY A 1 93 ? -6.771 10.947 -8.417 1.00 61.59 93 GLY A N 1
ATOM 761 C CA . GLY A 1 93 ? -8.218 10.903 -8.148 1.00 61.59 93 GLY A CA 1
ATOM 762 C C . GLY A 1 93 ? -8.651 9.887 -7.084 1.00 61.59 93 GLY A C 1
ATOM 763 O O . GLY A 1 93 ? -9.068 8.786 -7.430 1.00 61.59 93 GLY A O 1
ATOM 764 N N . GLY A 1 94 ? -8.529 10.240 -5.800 1.00 72.06 94 GLY A N 1
ATOM 765 C CA . GLY A 1 94 ? -8.941 9.375 -4.681 1.00 72.06 94 GLY A CA 1
ATOM 766 C C . GLY A 1 94 ? -8.107 8.100 -4.492 1.00 72.06 94 GLY A C 1
ATOM 767 O O . GLY A 1 94 ? -8.336 7.364 -3.540 1.00 72.06 94 GLY A O 1
ATOM 768 N N . ARG A 1 95 ? -7.119 7.836 -5.358 1.00 76.06 95 ARG A N 1
ATOM 769 C CA . ARG A 1 95 ? -6.279 6.635 -5.307 1.00 76.06 95 ARG A CA 1
ATOM 770 C C . ARG A 1 95 ? -4.815 6.995 -5.130 1.00 76.06 95 ARG A C 1
ATOM 772 O O . ARG A 1 95 ? -4.286 7.810 -5.884 1.00 76.06 95 ARG A O 1
ATOM 779 N N . GLY A 1 96 ? -4.174 6.370 -4.154 1.00 77.12 96 GLY A N 1
ATOM 780 C CA . GLY A 1 96 ? -2.743 6.398 -3.908 1.00 77.12 96 GLY A CA 1
ATOM 781 C C . GLY A 1 96 ? -2.167 4.992 -4.027 1.00 77.12 96 GLY A C 1
ATOM 782 O O . GLY A 1 96 ? -2.682 4.066 -3.402 1.00 77.12 96 GLY A O 1
ATOM 783 N N . LYS A 1 97 ? -1.122 4.836 -4.839 1.00 77.56 97 LYS A N 1
ATOM 784 C CA . LYS A 1 97 ? -0.461 3.555 -5.103 1.00 77.56 97 LYS A CA 1
ATOM 785 C C . LYS A 1 97 ? 1.039 3.668 -4.898 1.00 77.56 97 LYS A C 1
ATOM 787 O O . LYS A 1 97 ? 1.636 4.675 -5.273 1.00 77.56 97 LYS A O 1
ATOM 792 N N . GLU A 1 98 ? 1.630 2.610 -4.373 1.00 72.50 98 GLU A N 1
ATOM 793 C CA . GLU A 1 98 ? 3.072 2.392 -4.291 1.00 72.50 98 GLU A CA 1
ATOM 794 C C . GLU A 1 98 ? 3.322 1.059 -4.987 1.00 72.50 98 GLU A C 1
ATOM 796 O O . GLU A 1 98 ? 3.024 0.007 -4.436 1.00 72.50 98 GLU A O 1
ATOM 801 N N . ALA A 1 99 ? 3.702 1.119 -6.261 1.00 68.44 99 ALA A N 1
ATOM 802 C CA . ALA A 1 99 ? 3.932 -0.079 -7.059 1.00 68.44 99 ALA A CA 1
ATOM 803 C C . ALA A 1 99 ? 5.337 -0.624 -6.789 1.00 68.44 99 ALA A C 1
ATOM 805 O O . ALA A 1 99 ? 6.258 0.183 -6.706 1.00 68.44 99 ALA A O 1
ATOM 806 N N . ASP A 1 100 ? 5.488 -1.953 -6.787 1.00 67.88 100 ASP A N 1
ATOM 807 C CA . ASP A 1 100 ? 6.770 -2.644 -6.557 1.00 67.88 100 ASP A CA 1
ATOM 808 C C . ASP A 1 100 ? 7.916 -2.071 -7.397 1.00 67.88 100 ASP A C 1
ATOM 810 O O . ASP A 1 100 ? 9.027 -1.848 -6.921 1.00 67.88 100 ASP A O 1
ATOM 814 N N . GLU A 1 101 ? 7.628 -1.821 -8.677 1.00 68.88 101 GLU A N 1
ATOM 815 C CA . GLU A 1 101 ? 8.494 -1.060 -9.559 1.00 68.88 101 GLU A CA 1
ATOM 816 C C . GLU A 1 101 ? 7.678 -0.140 -10.460 1.00 68.88 101 GLU A C 1
ATOM 818 O O . GLU A 1 101 ? 6.624 -0.494 -10.996 1.00 68.88 101 GLU A O 1
ATOM 823 N N . SER A 1 102 ? 8.204 1.066 -10.649 1.00 68.88 102 SER A N 1
ATOM 824 C CA . SER A 1 102 ? 7.665 2.058 -11.568 1.00 68.88 102 SER A CA 1
ATOM 825 C C . SER A 1 102 ? 8.739 2.502 -12.540 1.00 68.88 102 SER A C 1
ATOM 827 O O . SER A 1 102 ? 9.865 2.811 -12.158 1.00 68.88 102 SER A O 1
ATOM 829 N N . PHE A 1 103 ? 8.341 2.585 -13.802 1.00 67.62 103 PHE A N 1
ATOM 830 C CA . PHE A 1 103 ? 9.196 2.932 -14.920 1.00 67.62 103 PHE A CA 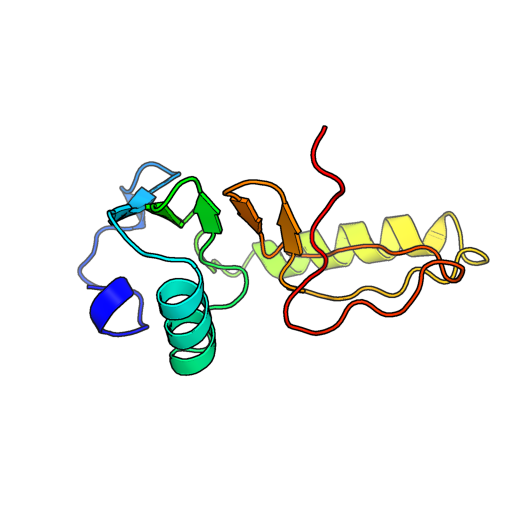1
ATOM 831 C C . PHE A 1 103 ? 8.772 4.276 -15.499 1.00 67.62 103 PHE A C 1
ATOM 833 O O . PHE A 1 103 ? 7.604 4.484 -15.843 1.00 67.62 103 PHE A O 1
ATOM 840 N N . VAL A 1 104 ? 9.721 5.204 -15.604 1.00 65.12 104 VAL A N 1
ATOM 841 C CA . VAL A 1 104 ? 9.467 6.558 -16.099 1.00 65.12 104 VAL A CA 1
ATOM 842 C C . VAL A 1 104 ? 10.400 6.876 -17.270 1.00 65.12 104 VAL A C 1
ATOM 844 O O . VAL A 1 104 ? 11.603 6.658 -17.141 1.00 65.12 104 VAL A O 1
ATOM 847 N N . PRO A 1 105 ? 9.875 7.395 -18.402 1.00 64.06 105 PRO A N 1
ATOM 848 C CA . PRO A 1 105 ? 10.708 7.897 -19.491 1.00 64.06 105 PRO A CA 1
ATOM 849 C C . PRO A 1 105 ? 11.583 9.065 -19.031 1.00 64.06 105 PRO A C 1
ATOM 851 O O . PRO A 1 105 ? 11.098 9.932 -18.305 1.00 64.06 105 PRO A O 1
ATOM 854 N N . PHE A 1 106 ? 12.821 9.131 -19.521 1.00 61.84 106 PHE A N 1
ATOM 855 C CA . PHE A 1 106 ? 13.790 10.182 -19.182 1.00 61.84 106 PHE A CA 1
ATOM 856 C C . PHE A 1 106 ? 13.256 11.609 -19.389 1.00 61.84 106 PHE A C 1
ATOM 858 O O . PHE A 1 106 ? 13.461 12.480 -18.551 1.00 61.84 106 PHE A O 1
ATOM 865 N N . ASP A 1 107 ? 12.509 11.838 -20.471 1.00 65.25 107 ASP A N 1
ATOM 866 C CA . ASP A 1 107 ? 11.958 13.161 -20.799 1.00 65.25 107 ASP A CA 1
ATOM 867 C C . ASP A 1 107 ? 10.800 13.589 -19.879 1.00 65.25 107 ASP A C 1
ATOM 869 O O . ASP A 1 107 ? 10.235 14.678 -20.024 1.00 65.25 107 ASP A O 1
ATOM 873 N N . LYS A 1 108 ? 10.397 12.732 -18.934 1.00 63.47 108 LYS A N 1
ATOM 874 C CA . LYS A 1 108 ? 9.367 13.060 -17.954 1.00 63.47 108 LYS A CA 1
ATOM 875 C C . LYS A 1 108 ? 10.017 13.776 -16.760 1.00 63.47 108 LYS A C 1
ATOM 877 O O . LYS A 1 108 ? 11.012 13.293 -16.230 1.00 63.47 108 LYS A O 1
ATOM 882 N N . PRO A 1 109 ? 9.446 14.899 -16.289 1.00 58.66 109 PRO A N 1
ATOM 883 C CA . PRO A 1 109 ? 9.982 15.619 -15.135 1.00 58.66 109 PRO A CA 1
ATOM 884 C C . PRO A 1 109 ? 10.006 14.745 -13.873 1.00 58.66 109 PRO A C 1
ATOM 886 O O . PRO A 1 109 ? 9.127 13.893 -13.701 1.00 58.66 109 PRO A O 1
ATOM 889 N N . GLU A 1 110 ? 10.983 15.003 -12.994 1.00 56.72 110 GLU A N 1
ATOM 890 C CA . GLU A 1 110 ? 11.183 14.283 -11.731 1.00 56.72 110 GLU A CA 1
ATOM 891 C C . GLU A 1 110 ? 9.883 14.173 -10.920 1.00 56.72 110 GLU A C 1
ATOM 893 O O . GLU A 1 110 ? 9.148 15.146 -10.719 1.00 56.72 110 GLU A O 1
ATOM 898 N N . ILE A 1 111 ? 9.603 12.957 -10.453 1.00 55.56 111 ILE A N 1
ATOM 899 C CA . ILE A 1 111 ? 8.501 12.669 -9.539 1.00 55.56 111 ILE A CA 1
ATOM 900 C C . ILE A 1 111 ? 9.037 12.904 -8.126 1.00 55.56 111 ILE A C 1
ATOM 902 O O . ILE A 1 111 ? 9.999 12.261 -7.718 1.00 55.56 111 ILE A O 1
ATOM 906 N N . ASN A 1 112 ? 8.446 13.839 -7.380 1.00 53.31 112 ASN A N 1
ATOM 907 C CA . ASN A 1 112 ? 8.769 13.982 -5.961 1.00 53.31 112 ASN A CA 1
ATOM 908 C C . ASN A 1 112 ? 8.161 12.812 -5.162 1.00 53.31 112 ASN A C 1
ATOM 910 O O . ASN A 1 112 ? 7.210 12.170 -5.605 1.00 53.31 112 ASN A O 1
ATOM 914 N N . SER A 1 113 ? 8.674 12.548 -3.961 1.00 47.50 113 SER A N 1
ATOM 915 C CA . SER A 1 113 ? 8.221 11.453 -3.081 1.00 47.50 113 SER A CA 1
ATOM 916 C C . SER A 1 113 ? 6.734 11.512 -2.687 1.00 47.50 113 SER A C 1
ATOM 918 O O . SER A 1 113 ? 6.203 10.552 -2.136 1.00 47.50 113 SER A O 1
ATOM 920 N N . ASN A 1 114 ? 6.045 12.616 -2.989 1.00 50.78 114 ASN A N 1
ATOM 921 C CA . ASN A 1 114 ? 4.617 12.810 -2.731 1.00 50.78 114 ASN A CA 1
ATOM 922 C C . ASN A 1 114 ? 3.728 12.447 -3.934 1.00 50.78 114 ASN A C 1
ATOM 924 O O . ASN A 1 114 ? 2.503 12.582 -3.862 1.00 50.78 114 ASN A O 1
ATOM 928 N N . GLY A 1 115 ? 4.330 11.979 -5.028 1.00 51.44 115 GLY A N 1
ATOM 929 C CA . GLY A 1 115 ? 3.633 11.625 -6.253 1.00 51.44 115 GLY A CA 1
ATOM 930 C C . GLY A 1 115 ? 3.141 12.832 -7.047 1.00 51.44 115 GLY A C 1
ATOM 931 O O . GLY A 1 115 ? 3.203 13.986 -6.628 1.00 51.44 115 GLY A O 1
ATOM 932 N N . ARG A 1 116 ? 2.630 12.559 -8.250 1.00 50.53 116 ARG A N 1
ATOM 933 C CA . ARG A 1 116 ? 2.060 13.573 -9.144 1.00 50.53 116 ARG A CA 1
ATOM 934 C C . ARG A 1 116 ? 0.548 13.410 -9.186 1.00 50.53 116 ARG A C 1
ATOM 936 O O . ARG A 1 116 ? 0.098 12.314 -9.502 1.00 50.53 116 ARG A O 1
ATOM 943 N N . GLU A 1 117 ? -0.207 14.483 -8.948 1.00 46.81 117 GLU A N 1
ATOM 944 C CA . GLU A 1 117 ? -1.623 14.523 -9.324 1.00 46.81 117 GLU A CA 1
ATOM 945 C C . GLU A 1 117 ? -1.728 14.324 -10.841 1.00 46.81 117 GLU A C 1
ATOM 947 O O . GLU A 1 117 ? -1.189 15.103 -11.631 1.00 46.81 117 GLU A O 1
ATOM 952 N N . GLY A 1 118 ? -2.373 13.235 -11.258 1.00 42.44 118 GLY A N 1
ATOM 953 C CA . GLY A 1 118 ? -2.791 13.071 -12.647 1.00 42.44 118 GLY A CA 1
ATOM 954 C C . GLY A 1 118 ? -3.856 14.115 -12.998 1.00 42.44 118 GLY A C 1
ATOM 955 O O . GLY A 1 118 ? -4.617 14.508 -12.112 1.00 42.44 118 GLY A O 1
ATOM 956 N N . PRO A 1 119 ? -3.929 14.582 -14.257 1.00 35.12 119 PRO A N 1
ATOM 957 C CA . PRO A 1 119 ? -4.998 15.483 -14.665 1.00 35.12 119 PRO A CA 1
ATOM 958 C C . PRO A 1 119 ? -6.350 14.826 -14.377 1.00 35.12 119 PRO A C 1
ATOM 960 O O . PRO A 1 119 ? -6.544 13.648 -14.681 1.00 35.12 119 PRO A O 1
ATOM 963 N N . ASN A 1 120 ? -7.264 15.585 -13.770 1.00 34.31 120 ASN A N 1
ATOM 964 C CA . ASN A 1 120 ? -8.653 15.161 -13.635 1.00 34.31 120 ASN A CA 1
ATOM 965 C C . ASN A 1 120 ? -9.200 14.910 -15.046 1.00 34.31 120 ASN A C 1
ATOM 967 O O . ASN A 1 120 ? -9.227 15.831 -15.863 1.00 34.31 120 ASN A O 1
ATOM 971 N N . SER A 1 121 ? -9.548 13.655 -15.330 1.00 36.34 121 SER A N 1
ATOM 972 C CA . SER A 1 121 ? -10.265 13.248 -16.542 1.00 36.34 121 SER A CA 1
ATOM 973 C C . SER A 1 121 ? -11.694 13.764 -16.531 1.00 36.34 121 SER A C 1
ATOM 975 O O . SER A 1 121 ? -12.325 13.604 -15.459 1.00 36.34 121 SER A O 1
#

Mean predicted aligned error: 10.93 Å

Solvent-accessible surface area (backbone atoms only — not comparable to full-atom values): 7265 Å² total; per-residue (Å²): 105,38,86,81,67,56,42,86,51,90,85,54,65,62,93,75,56,67,70,68,34,79,68,45,71,85,44,55,69,67,64,47,53,55,47,37,61,73,45,66,43,72,50,38,54,34,38,49,73,34,26,35,29,30,75,58,77,101,51,83,68,51,69,60,54,53,55,53,52,51,54,52,55,52,71,75,43,76,80,59,54,60,51,71,56,38,49,49,36,36,33,43,88,64,32,37,43,26,42,78,68,38,78,42,63,69,94,52,78,86,77,55,84,81,29,56,79,53,81,88,128

Secondary structure (DSSP, 8-state):
-HHHHSS--TTS-GGGPPSSEEEESS--HHHHHHHHHHHT-TTT-EEETTEEEES----TTHHHHHHHHHHHHHHH-SSS--EE--S-EEEETTEEEE-S--EE-TTSPPPPTT--BPP--

pLDDT: mean 73.03, std 13.85, range [34.31, 94.31]